Protein AF-A0A662URE2-F1 (afdb_monomer_lite)

Radius of gyration: 15.29 Å; chains: 1; bounding box: 41×24×46 Å

pLDDT: mean 94.48, std 5.92, range [55.28, 98.69]

Sequence (111 aa):
MGRIGINEIDVIDLQESYTSLILMALPGYLDKFRLIIHTPGPWGHPSYPGEYVQKEFGVPAGKHIVSTIYALEKLGKAIVVSMKHREIISKVFPEFSEVFRPITNGIYLRR

Foldseek 3Di:
DDDDDPVPQQADEQEFLVSLLVCLVCVVPLNRYAYEHEDLDPVRWDKDQQVVSCVPRVDRDDRIDTSVVVNCVSNVAHEYAAPVSLVSNCVVVVVSSVRYDYDHDDDDPPD

Secondary structure (DSSP, 8-state):
-PPPPGGG-S-EEEESGGGGGHHHH-GGGGGGEEEEE---SGGGS-EEEHHHHHHHH-----SEEEHHHHHHHHHS-EEESSHHHHHHHHHHSGGGGGGEEE------S--

Structure (mmCIF, N/CA/C/O b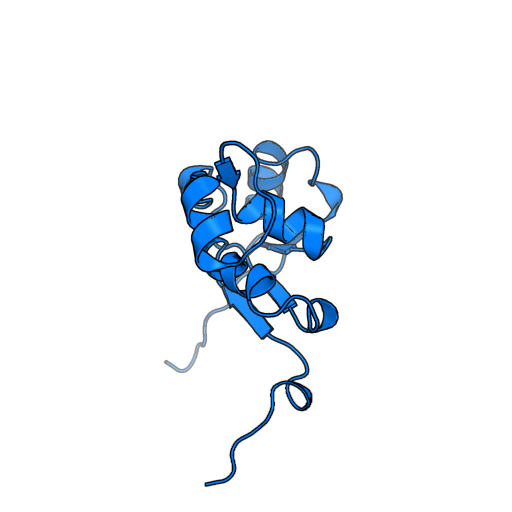ackbone):
data_AF-A0A662URE2-F1
#
_entry.id   AF-A0A662URE2-F1
#
loop_
_atom_site.group_PDB
_atom_site.id
_atom_site.type_symbol
_atom_site.label_atom_id
_atom_site.label_alt_id
_atom_site.label_comp_id
_atom_site.label_asym_id
_atom_site.label_entity_id
_atom_site.label_seq_id
_atom_site.pdbx_PDB_ins_code
_atom_site.Cartn_x
_atom_site.Cartn_y
_atom_site.Cartn_z
_atom_site.occupancy
_atom_site.B_iso_or_equiv
_atom_site.auth_seq_id
_atom_site.auth_comp_id
_atom_site.auth_asym_id
_atom_site.auth_atom_id
_atom_site.pdbx_PDB_model_num
ATOM 1 N N . MET A 1 1 ? -25.831 2.590 -21.783 1.00 55.28 1 MET A N 1
ATOM 2 C CA . MET A 1 1 ? -24.537 2.023 -21.343 1.00 55.28 1 MET A CA 1
ATOM 3 C C . MET A 1 1 ? -24.755 1.454 -19.947 1.00 55.28 1 MET A C 1
ATOM 5 O O . MET A 1 1 ? -25.237 2.192 -19.095 1.00 55.28 1 MET A O 1
ATOM 9 N N . GLY A 1 2 ? -24.569 0.145 -19.748 1.00 72.31 2 GLY A N 1
ATOM 10 C CA . GLY A 1 2 ? -24.830 -0.505 -18.456 1.00 72.31 2 GLY A CA 1
ATOM 11 C C . GLY A 1 2 ? -23.826 -0.058 -17.392 1.00 72.31 2 GLY A C 1
ATOM 12 O O . GLY A 1 2 ? -22.666 0.190 -17.712 1.00 72.31 2 GLY A O 1
ATOM 13 N N . ARG A 1 3 ? -24.269 0.079 -16.139 1.00 83.06 3 ARG A N 1
ATOM 14 C CA . ARG A 1 3 ? -23.368 0.309 -15.002 1.00 83.06 3 ARG A CA 1
ATOM 15 C C . ARG A 1 3 ? -22.778 -1.037 -14.584 1.00 83.06 3 ARG A C 1
ATOM 17 O O . ARG A 1 3 ? -23.539 -1.959 -14.311 1.00 83.06 3 ARG A O 1
ATOM 24 N N . ILE A 1 4 ? -21.454 -1.141 -14.544 1.00 85.12 4 ILE A N 1
ATOM 25 C CA . ILE A 1 4 ? -20.751 -2.307 -13.993 1.00 85.12 4 ILE A CA 1
ATOM 26 C C . ILE A 1 4 ? -20.661 -2.116 -12.475 1.00 85.12 4 ILE A C 1
ATOM 28 O O . ILE A 1 4 ? -20.237 -1.057 -12.011 1.00 85.12 4 ILE A O 1
ATOM 32 N N . GLY A 1 5 ? -21.111 -3.108 -11.706 1.00 90.94 5 GLY A N 1
ATOM 33 C CA . GLY A 1 5 ? -21.008 -3.100 -10.246 1.00 90.94 5 GLY A CA 1
ATOM 34 C C . GLY A 1 5 ? -19.622 -3.539 -9.768 1.00 90.94 5 GLY A C 1
ATOM 35 O O . GLY A 1 5 ? -18.934 -4.280 -10.459 1.00 90.94 5 GLY A O 1
ATOM 36 N N . ILE A 1 6 ? -19.227 -3.138 -8.556 1.00 90.81 6 ILE A N 1
ATOM 37 C CA . ILE A 1 6 ? -17.925 -3.506 -7.963 1.00 90.81 6 ILE A CA 1
ATOM 38 C C . ILE A 1 6 ? -17.731 -5.022 -7.791 1.00 90.81 6 ILE A C 1
ATOM 40 O O . ILE A 1 6 ? -16.606 -5.511 -7.782 1.00 90.81 6 ILE A O 1
ATOM 44 N N . ASN A 1 7 ? -18.826 -5.779 -7.694 1.00 91.06 7 ASN A N 1
ATOM 45 C CA . ASN A 1 7 ? -18.784 -7.238 -7.616 1.00 91.06 7 ASN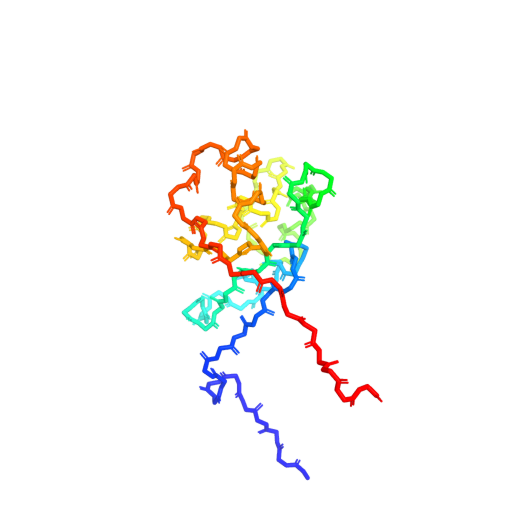 A CA 1
ATOM 46 C C . ASN A 1 7 ? -18.170 -7.872 -8.868 1.00 91.06 7 ASN A C 1
ATOM 48 O O . ASN A 1 7 ? -17.459 -8.863 -8.738 1.00 91.06 7 ASN A O 1
ATOM 52 N N . GLU A 1 8 ? -18.358 -7.237 -10.028 1.00 94.31 8 GLU A N 1
ATOM 53 C CA . GLU A 1 8 ? -17.834 -7.669 -11.329 1.00 94.31 8 GLU A CA 1
ATOM 54 C C . GLU A 1 8 ? -16.370 -7.251 -11.553 1.00 94.31 8 GLU A C 1
ATOM 56 O O . GLU A 1 8 ? -15.810 -7.485 -12.621 1.00 94.31 8 GLU A O 1
ATOM 61 N N . ILE A 1 9 ? -15.751 -6.573 -10.581 1.00 94.69 9 ILE A N 1
ATOM 62 C CA . ILE A 1 9 ? -14.347 -6.166 -10.649 1.00 94.69 9 ILE A CA 1
ATOM 63 C C . ILE A 1 9 ? -13.510 -7.200 -9.903 1.00 94.69 9 ILE A C 1
ATOM 65 O O . ILE A 1 9 ? -13.654 -7.345 -8.690 1.00 94.69 9 ILE A O 1
ATOM 69 N N . ASP A 1 10 ? -12.606 -7.887 -10.597 1.00 95.62 10 ASP A N 1
ATOM 70 C CA . ASP A 1 10 ? -11.719 -8.873 -9.964 1.00 95.62 10 ASP A CA 1
ATOM 71 C C . ASP A 1 10 ? -10.658 -8.210 -9.084 1.00 95.62 10 ASP A C 1
ATOM 73 O O . ASP A 1 10 ? -10.358 -8.678 -7.987 1.00 95.62 10 ASP A O 1
ATOM 77 N N . VAL A 1 11 ? -10.067 -7.121 -9.583 1.00 97.19 11 VAL A N 1
ATOM 78 C CA . VAL A 1 11 ? -8.912 -6.478 -8.961 1.00 97.19 11 VAL A CA 1
ATOM 79 C C . VAL A 1 11 ? -8.964 -4.962 -9.124 1.00 97.19 11 VAL A C 1
ATOM 81 O O . VAL A 1 11 ? -9.223 -4.450 -10.212 1.00 97.19 11 VAL A O 1
ATOM 84 N N . ILE A 1 12 ? -8.650 -4.249 -8.044 1.00 97.62 12 ILE A N 1
ATOM 85 C CA . ILE A 1 12 ? -8.484 -2.799 -7.993 1.00 97.62 12 ILE A CA 1
ATOM 86 C C . ILE A 1 12 ? -7.065 -2.484 -7.519 1.00 97.62 12 ILE A C 1
ATOM 88 O O . ILE A 1 12 ? -6.678 -2.789 -6.389 1.00 97.62 12 ILE A O 1
ATOM 92 N N . ASP A 1 13 ? -6.297 -1.834 -8.387 1.00 98.19 13 ASP A N 1
ATOM 93 C CA . ASP A 1 13 ? -4.931 -1.412 -8.099 1.00 98.19 13 ASP A CA 1
ATOM 94 C C . ASP A 1 13 ? -4.906 -0.007 -7.498 1.00 98.19 13 ASP A C 1
ATOM 96 O O . ASP A 1 13 ? -5.251 0.983 -8.145 1.00 98.19 13 ASP A O 1
ATOM 100 N N . LEU A 1 14 ? -4.455 0.070 -6.250 1.00 98.12 14 LEU A N 1
ATOM 101 C CA . LEU A 1 14 ? -4.211 1.301 -5.514 1.00 98.12 14 LEU A CA 1
ATOM 102 C C . LEU A 1 14 ? -2.827 1.829 -5.886 1.00 98.12 14 LEU A C 1
ATOM 104 O O . LEU A 1 14 ? -1.810 1.360 -5.372 1.00 98.12 14 LEU A O 1
ATOM 108 N N . GLN A 1 15 ? -2.799 2.760 -6.838 1.00 97.50 15 GLN A N 1
ATOM 109 C CA . GLN A 1 15 ? -1.575 3.370 -7.348 1.00 97.50 15 GLN A CA 1
ATOM 110 C C . GLN A 1 15 ? -1.120 4.483 -6.399 1.00 97.50 15 GLN A C 1
ATOM 112 O O . GLN A 1 15 ? -1.650 5.589 -6.433 1.00 97.50 15 GLN A O 1
ATOM 117 N N . GLU A 1 16 ? -0.115 4.175 -5.584 1.00 96.56 16 GLU A N 1
ATOM 118 C CA . GLU A 1 16 ? 0.411 4.974 -4.476 1.00 96.56 16 GLU A CA 1
ATOM 119 C C . GLU A 1 16 ? -0.505 5.041 -3.243 1.00 96.56 16 GLU A C 1
ATOM 121 O O . GLU A 1 16 ? -1.729 4.905 -3.295 1.00 96.56 16 GLU A O 1
ATOM 126 N N . SER A 1 17 ? 0.121 5.227 -2.087 1.00 94.38 17 SER A N 1
ATOM 127 C CA . SER A 1 17 ? -0.492 5.053 -0.778 1.00 94.38 17 SER A CA 1
ATOM 128 C C . SER A 1 17 ? -1.635 6.011 -0.458 1.00 94.38 17 SER A C 1
ATOM 130 O O . SER A 1 17 ? -2.548 5.609 0.253 1.00 94.38 17 SER A O 1
ATOM 132 N N . TYR A 1 18 ? -1.677 7.222 -1.021 1.00 93.44 18 TYR A N 1
ATOM 133 C CA . TYR A 1 18 ? -2.803 8.143 -0.802 1.00 93.44 18 TYR A CA 1
ATOM 134 C C . TYR A 1 18 ? -4.149 7.556 -1.262 1.00 93.44 18 TYR A C 1
ATOM 136 O O . TYR A 1 18 ? -5.199 7.917 -0.730 1.00 93.44 18 TYR A O 1
ATOM 144 N N . THR A 1 19 ? -4.135 6.623 -2.222 1.00 96.38 19 THR A N 1
ATOM 145 C CA . THR A 1 19 ? -5.353 5.954 -2.700 1.00 96.38 19 THR A CA 1
ATOM 146 C C . THR A 1 19 ? -5.930 4.971 -1.678 1.00 96.38 19 THR A C 1
ATOM 148 O O . THR A 1 19 ? -7.085 4.572 -1.810 1.00 96.38 19 THR A O 1
ATOM 151 N N . SER A 1 20 ? -5.193 4.624 -0.614 1.00 95.44 20 SER A N 1
ATOM 152 C CA . SER A 1 20 ? -5.640 3.661 0.400 1.00 95.44 20 SER A CA 1
ATOM 153 C C . SER A 1 20 ? -6.799 4.130 1.272 1.00 95.44 20 SER A C 1
ATOM 155 O O . SER A 1 20 ? -7.439 3.297 1.912 1.00 95.44 20 SER A O 1
ATOM 157 N N . LEU A 1 21 ? -7.142 5.420 1.249 1.00 94.44 21 LEU A N 1
ATOM 158 C CA . LEU A 1 21 ? -8.354 5.923 1.901 1.00 94.44 21 LEU A CA 1
ATOM 159 C C . LEU A 1 21 ? -9.619 5.213 1.392 1.00 94.44 21 LEU A C 1
ATOM 161 O O . LEU A 1 21 ? -10.569 5.031 2.150 1.00 94.44 21 LEU A O 1
ATOM 165 N N . ILE A 1 22 ? -9.622 4.722 0.146 1.00 96.19 22 ILE A N 1
ATOM 166 C CA . ILE A 1 22 ? -10.761 3.971 -0.398 1.00 96.19 22 ILE A CA 1
ATOM 167 C C . ILE A 1 22 ? -11.045 2.671 0.369 1.00 96.19 22 ILE A C 1
ATOM 169 O O . ILE A 1 22 ? -12.187 2.220 0.399 1.00 96.19 22 ILE A O 1
ATOM 173 N N . LEU A 1 23 ? -10.044 2.097 1.044 1.00 96.81 23 LEU A N 1
ATOM 174 C CA . LEU A 1 23 ? -10.224 0.908 1.880 1.00 96.81 23 LEU A CA 1
ATOM 175 C C . LEU A 1 23 ? -11.141 1.192 3.080 1.00 96.81 23 LEU A C 1
ATOM 177 O O . LEU A 1 23 ? -11.820 0.286 3.557 1.00 96.81 23 LEU A O 1
ATOM 181 N N . MET A 1 24 ? -11.192 2.447 3.544 1.00 94.94 24 MET A N 1
ATOM 182 C CA . MET A 1 24 ? -12.124 2.889 4.587 1.00 94.94 24 MET A CA 1
ATOM 183 C C . MET A 1 24 ? -13.540 3.074 4.037 1.00 94.94 24 MET A C 1
ATOM 185 O O . MET A 1 24 ? -14.507 2.783 4.732 1.00 94.94 24 MET A O 1
ATOM 189 N N . ALA A 1 25 ? -13.665 3.529 2.787 1.00 94.75 25 ALA A N 1
ATOM 190 C CA . ALA A 1 25 ? -14.955 3.715 2.123 1.00 94.75 25 ALA A CA 1
ATOM 191 C C . ALA A 1 25 ? -15.593 2.389 1.672 1.00 94.75 25 ALA A C 1
ATOM 193 O O . ALA A 1 25 ? -16.816 2.279 1.606 1.00 94.75 25 ALA A O 1
ATOM 194 N N . LEU A 1 26 ? -14.774 1.380 1.355 1.00 94.69 26 LEU A N 1
ATOM 195 C CA . LEU A 1 26 ? -15.202 0.090 0.808 1.00 94.69 26 LEU A CA 1
ATOM 196 C C . LEU A 1 26 ? -14.668 -1.104 1.628 1.00 94.69 26 LEU A C 1
ATOM 198 O O . LEU A 1 26 ? -14.048 -2.011 1.066 1.00 94.69 26 LEU A O 1
ATOM 202 N N . PRO A 1 27 ? -14.936 -1.166 2.947 1.00 93.50 27 PRO A N 1
ATOM 203 C CA . PRO A 1 27 ? -14.347 -2.175 3.831 1.00 93.50 27 PRO A CA 1
ATOM 204 C C . PRO A 1 27 ? -14.839 -3.604 3.548 1.00 93.50 27 PRO A C 1
ATOM 206 O O . PRO A 1 27 ? -14.197 -4.564 3.959 1.00 93.50 27 PRO A O 1
ATOM 209 N N . GLY A 1 28 ? -15.961 -3.764 2.838 1.00 94.81 28 GLY A N 1
ATOM 210 C CA . GLY A 1 28 ? -16.505 -5.070 2.444 1.00 94.81 28 GLY A CA 1
ATOM 211 C C . GLY A 1 28 ? -15.829 -5.717 1.230 1.00 94.81 28 GLY A C 1
ATOM 212 O O . GLY A 1 28 ? -16.231 -6.809 0.851 1.00 94.81 28 GLY A O 1
ATOM 213 N N . TYR A 1 29 ? -14.840 -5.054 0.617 1.00 96.44 29 TYR A N 1
ATOM 214 C CA . TYR A 1 29 ? -14.237 -5.467 -0.660 1.00 96.44 29 TYR A CA 1
ATOM 215 C C . TYR A 1 29 ? -12.703 -5.559 -0.605 1.00 96.44 29 TYR A C 1
ATOM 217 O O . TYR A 1 29 ? -12.038 -5.434 -1.632 1.00 96.44 29 TYR A O 1
ATOM 225 N N . LEU A 1 30 ? -12.117 -5.721 0.590 1.00 96.75 30 LEU A N 1
ATOM 226 C CA . LEU A 1 30 ? -10.657 -5.716 0.793 1.00 96.75 30 LEU A CA 1
ATOM 227 C C . LEU A 1 30 ? -9.918 -6.764 -0.056 1.00 96.75 30 LEU A C 1
ATOM 229 O O . LEU A 1 30 ? -8.779 -6.536 -0.460 1.00 96.75 30 LEU A O 1
ATOM 233 N N . ASP A 1 31 ? -10.570 -7.883 -0.362 1.00 96.31 31 ASP A N 1
ATOM 234 C CA . ASP A 1 31 ? -10.054 -8.973 -1.192 1.00 96.31 31 ASP A CA 1
ATOM 235 C C . ASP A 1 31 ? -9.773 -8.556 -2.645 1.00 96.31 31 ASP A C 1
ATOM 237 O O . ASP A 1 31 ? -8.884 -9.127 -3.284 1.00 96.31 31 ASP A O 1
ATOM 241 N N . LYS A 1 32 ? -10.464 -7.521 -3.139 1.00 97.38 32 LYS A N 1
ATOM 242 C CA . LYS A 1 32 ? -10.297 -6.989 -4.498 1.00 97.38 32 LYS A CA 1
ATOM 243 C C . LYS A 1 32 ? -9.114 -6.027 -4.620 1.00 97.38 32 LYS A C 1
ATOM 245 O O . LYS A 1 32 ? -8.663 -5.765 -5.731 1.00 97.38 32 LYS A O 1
ATOM 250 N N . PHE A 1 33 ? -8.587 -5.482 -3.524 1.00 98.31 33 PHE A N 1
ATOM 251 C CA . PHE A 1 33 ? -7.570 -4.431 -3.591 1.00 98.31 33 PHE A CA 1
ATOM 252 C C . PHE A 1 33 ? -6.132 -4.965 -3.581 1.00 98.31 33 PHE A C 1
ATOM 254 O O . PHE A 1 33 ? -5.773 -5.906 -2.865 1.00 98.31 33 PHE A O 1
ATOM 261 N N . ARG A 1 34 ? -5.262 -4.297 -4.342 1.00 98.31 34 ARG A N 1
ATOM 262 C CA . ARG A 1 34 ? -3.802 -4.443 -4.258 1.00 98.31 34 ARG A CA 1
ATOM 263 C C . ARG A 1 34 ? -3.176 -3.071 -4.084 1.00 98.31 34 ARG A C 1
ATOM 265 O O . ARG A 1 34 ? -3.534 -2.144 -4.799 1.00 98.31 34 ARG A O 1
ATOM 272 N N . LEU A 1 35 ? -2.217 -2.948 -3.172 1.00 98.50 35 LEU A N 1
ATOM 273 C CA . LEU A 1 35 ? -1.416 -1.735 -3.033 1.00 98.50 35 LEU A CA 1
ATOM 274 C C . LEU A 1 35 ? -0.197 -1.790 -3.952 1.00 98.50 35 LEU A C 1
ATOM 276 O O . LEU A 1 35 ? 0.554 -2.761 -3.892 1.00 98.50 35 LEU A O 1
ATOM 280 N N . ILE A 1 36 ? 0.013 -0.753 -4.765 1.00 98.56 36 ILE A N 1
ATOM 281 C CA . ILE A 1 36 ? 1.209 -0.559 -5.589 1.00 98.56 36 ILE A CA 1
ATOM 282 C C . ILE A 1 36 ? 1.870 0.737 -5.132 1.00 98.56 36 ILE A C 1
ATOM 284 O O . ILE A 1 36 ? 1.288 1.810 -5.247 1.00 98.56 36 ILE A O 1
ATOM 288 N N . ILE A 1 37 ? 3.092 0.652 -4.622 1.00 98.06 37 ILE A N 1
ATOM 289 C CA . ILE A 1 37 ? 3.832 1.806 -4.112 1.00 98.06 37 ILE A CA 1
ATOM 290 C C . ILE A 1 37 ? 4.883 2.209 -5.143 1.00 98.06 37 ILE A C 1
ATOM 292 O O . ILE A 1 37 ? 5.703 1.383 -5.551 1.00 98.06 37 ILE A O 1
ATOM 296 N N . HIS A 1 38 ? 4.892 3.488 -5.524 1.00 97.12 38 HIS A N 1
ATOM 297 C CA . HIS A 1 38 ? 5.842 4.048 -6.497 1.00 97.12 38 HIS A CA 1
ATOM 298 C C . HIS A 1 38 ? 6.948 4.861 -5.829 1.00 97.12 38 HIS A C 1
ATOM 300 O O . HIS A 1 38 ? 8.035 5.007 -6.386 1.00 97.12 38 HIS A O 1
ATOM 306 N N . THR A 1 39 ? 6.707 5.323 -4.604 1.00 95.69 39 THR A N 1
ATOM 307 C CA . THR A 1 39 ? 7.670 6.100 -3.829 1.00 95.69 39 THR A CA 1
ATOM 308 C C . THR A 1 39 ? 8.341 5.237 -2.752 1.00 95.69 39 THR A C 1
ATOM 310 O O . THR A 1 39 ? 7.657 4.679 -1.899 1.00 95.69 39 THR A O 1
ATOM 313 N N . PRO A 1 40 ? 9.679 5.089 -2.753 1.00 91.50 40 PRO A N 1
ATOM 314 C CA . PRO A 1 40 ? 10.384 4.296 -1.740 1.00 91.50 40 PRO A CA 1
ATOM 315 C C . PRO A 1 40 ? 10.641 5.044 -0.429 1.00 91.50 40 PRO A C 1
ATOM 317 O O . PRO A 1 40 ? 10.972 4.414 0.570 1.00 91.50 40 PRO A O 1
ATOM 320 N N . GLY A 1 41 ? 10.580 6.377 -0.451 1.00 88.88 41 GLY A N 1
ATOM 321 C CA . GLY A 1 41 ? 10.945 7.226 0.677 1.00 88.88 41 GLY A CA 1
ATOM 322 C C . GLY A 1 41 ? 9.750 7.724 1.494 1.00 88.88 41 GLY A C 1
ATOM 323 O O . GLY A 1 41 ? 8.629 7.761 0.988 1.00 88.88 41 GLY A O 1
ATOM 324 N N . PRO A 1 42 ? 9.994 8.203 2.729 1.00 82.44 42 PRO A N 1
ATOM 325 C CA . PRO A 1 42 ? 8.958 8.614 3.684 1.00 82.44 42 PRO A CA 1
ATOM 326 C C . PRO A 1 42 ? 7.970 9.665 3.148 1.00 82.44 42 PRO A C 1
ATOM 328 O O . PRO A 1 42 ? 6.817 9.694 3.566 1.00 82.44 42 PRO A O 1
ATOM 331 N N . TRP A 1 43 ? 8.387 10.507 2.198 1.00 88.19 43 TRP A N 1
ATOM 332 C CA . TRP A 1 43 ? 7.553 11.557 1.595 1.00 88.19 43 TRP A CA 1
ATOM 333 C C . TRP A 1 43 ? 6.399 11.027 0.732 1.00 88.19 43 TRP A C 1
ATOM 335 O O . TRP A 1 43 ? 5.469 11.775 0.444 1.00 88.19 43 TRP A O 1
ATOM 345 N N . GLY A 1 44 ? 6.443 9.757 0.323 1.00 89.31 44 GLY A N 1
ATOM 346 C CA . GLY A 1 44 ? 5.381 9.118 -0.454 1.00 89.31 44 GLY A CA 1
ATOM 347 C C . GLY A 1 44 ? 4.195 8.624 0.365 1.00 89.31 44 GLY A C 1
ATOM 348 O O . GLY A 1 44 ? 3.263 8.085 -0.218 1.00 89.31 44 GLY A O 1
ATOM 349 N N . HIS A 1 45 ? 4.233 8.769 1.693 1.00 94.38 45 HIS A N 1
ATOM 350 C CA . HIS A 1 45 ? 3.336 8.074 2.615 1.00 94.38 45 HIS A CA 1
ATOM 351 C C . HIS A 1 45 ? 2.558 9.079 3.478 1.00 94.38 45 HIS A C 1
ATOM 353 O O . HIS A 1 45 ? 2.939 9.333 4.624 1.00 94.38 45 HIS A O 1
ATOM 359 N N . PRO A 1 46 ? 1.481 9.692 2.948 1.00 94.44 46 PRO A N 1
ATOM 360 C CA . PRO A 1 46 ? 0.767 10.748 3.645 1.00 94.44 46 PRO A CA 1
ATOM 361 C C . PRO A 1 46 ? 0.173 10.256 4.962 1.00 94.44 46 PRO A C 1
ATOM 363 O O . PRO A 1 46 ? -0.307 9.120 5.078 1.00 94.44 46 PRO A O 1
ATOM 366 N N . SER A 1 47 ? 0.202 11.167 5.931 1.00 94.81 47 SER A N 1
ATOM 367 C CA . SER A 1 47 ? -0.400 11.031 7.247 1.00 94.81 47 SER A CA 1
ATOM 368 C C . SER A 1 47 ? -1.574 11.993 7.367 1.00 94.81 47 SER A C 1
ATOM 370 O O . SER A 1 47 ? -1.452 13.171 7.031 1.00 94.81 47 SER A O 1
ATOM 372 N N . TYR A 1 48 ? -2.699 11.497 7.867 1.00 94.69 48 TYR A N 1
ATOM 373 C CA . TYR A 1 48 ? -3.923 12.270 8.047 1.00 94.69 48 TYR A CA 1
ATOM 374 C C . TYR A 1 48 ? -4.247 12.390 9.537 1.00 94.69 48 TYR A C 1
ATOM 376 O O . TYR A 1 48 ? -4.127 11.390 10.250 1.00 94.69 48 TYR A O 1
ATOM 384 N N . PRO A 1 49 ? -4.661 13.571 10.033 1.00 96.12 49 PRO A N 1
ATOM 385 C CA . PRO A 1 49 ? -5.210 13.702 11.379 1.00 96.12 49 PRO A CA 1
ATOM 386 C C . PRO A 1 49 ? -6.413 12.774 11.561 1.00 96.12 49 PRO A C 1
ATOM 388 O O . PRO A 1 49 ? -7.329 12.761 10.733 1.00 96.12 49 PRO A O 1
ATOM 391 N N . GLY A 1 50 ? -6.417 11.993 12.640 1.00 95.19 50 GLY A N 1
ATOM 392 C CA . GLY A 1 50 ? -7.451 10.982 12.859 1.00 95.19 50 GLY A CA 1
ATOM 393 C C . GLY A 1 50 ? -8.852 11.563 13.025 1.00 95.19 50 GLY A C 1
ATOM 394 O O . GLY A 1 50 ? -9.819 10.930 12.619 1.00 95.19 50 GLY A O 1
ATOM 395 N N . GLU A 1 51 ? -8.971 12.795 13.525 1.00 96.44 51 GLU A N 1
ATOM 396 C CA . GLU A 1 51 ? -10.254 13.502 13.625 1.00 96.44 51 GLU A CA 1
ATOM 397 C C . GLU A 1 51 ? -10.940 13.676 12.260 1.00 96.44 51 GLU A C 1
ATOM 399 O O . GLU A 1 51 ? -12.154 13.503 12.151 1.00 96.44 51 GLU A O 1
ATOM 404 N N . TYR A 1 52 ? -10.170 13.946 11.199 1.00 95.69 52 TYR A N 1
ATOM 405 C CA . TYR A 1 52 ? -10.710 14.093 9.848 1.00 95.69 52 TYR A CA 1
ATOM 406 C C . TYR A 1 52 ? -11.078 12.744 9.247 1.00 95.69 52 TYR A C 1
ATOM 408 O O . TYR A 1 52 ? -12.115 12.631 8.599 1.00 95.69 52 TYR A O 1
ATOM 416 N N . VAL A 1 53 ? -10.287 11.705 9.520 1.00 94.94 53 VAL A N 1
ATOM 417 C CA . VAL A 1 53 ? -10.606 10.339 9.085 1.00 94.94 53 VAL A CA 1
ATOM 418 C C . VAL A 1 53 ? -11.882 9.830 9.756 1.00 94.94 53 VAL A C 1
ATOM 420 O O . VAL A 1 53 ? -12.767 9.313 9.078 1.00 94.94 53 VAL A O 1
ATOM 423 N N . GLN A 1 54 ? -12.014 10.016 11.070 1.00 94.75 54 GLN A N 1
ATOM 424 C CA . GLN A 1 54 ? -13.207 9.629 11.821 1.00 94.75 54 GLN A CA 1
ATOM 425 C C . GLN A 1 54 ? -14.448 10.381 11.330 1.00 94.75 54 GLN A C 1
ATOM 427 O O . GLN A 1 54 ? -15.521 9.784 11.228 1.00 94.75 54 GLN A O 1
ATOM 432 N N . LYS A 1 55 ? -14.308 11.678 11.030 1.00 96.00 55 LYS A N 1
ATOM 433 C CA . LYS A 1 55 ? -15.396 12.507 10.504 1.00 96.00 55 LYS A CA 1
ATOM 434 C C . LYS A 1 55 ? -15.842 12.065 9.108 1.00 96.00 55 LYS A C 1
ATOM 436 O O . LYS A 1 55 ? -17.041 12.031 8.860 1.00 96.00 55 LYS A O 1
ATOM 441 N N . GLU A 1 56 ? -14.901 11.749 8.222 1.00 95.31 56 GLU A N 1
ATOM 442 C CA . GLU A 1 56 ? -15.189 11.412 6.822 1.00 95.31 56 GLU A CA 1
ATOM 443 C C . GLU A 1 56 ? -15.668 9.964 6.652 1.00 95.31 56 GLU A C 1
ATOM 445 O O . GLU A 1 56 ? -16.640 9.703 5.950 1.00 95.31 56 GLU A O 1
ATOM 450 N N . PHE A 1 57 ? -15.006 9.012 7.313 1.00 94.44 57 PHE A N 1
ATOM 451 C CA . PHE A 1 57 ? -15.210 7.580 7.0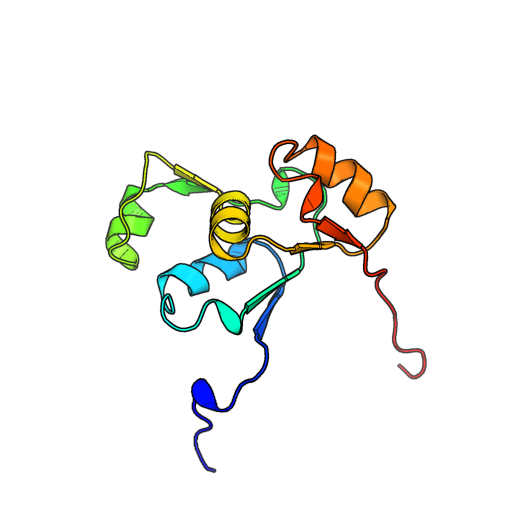67 1.00 94.44 57 PHE A CA 1
ATOM 452 C C . PHE A 1 57 ? -15.883 6.837 8.224 1.00 94.44 57 PHE A C 1
ATOM 454 O O . PHE A 1 57 ? -16.174 5.649 8.102 1.00 94.44 57 PHE A O 1
ATOM 461 N N . GLY A 1 58 ? -16.097 7.483 9.372 1.00 92.19 58 GLY A N 1
ATOM 462 C CA . GLY A 1 58 ? -16.664 6.822 10.550 1.00 92.19 58 GLY A CA 1
ATOM 463 C C . GLY A 1 58 ? -15.732 5.793 11.207 1.00 92.19 58 GLY A C 1
ATOM 464 O O . GLY A 1 58 ? -16.154 5.098 12.129 1.00 92.19 58 GLY A O 1
ATOM 465 N N . VAL A 1 59 ? -14.475 5.688 10.763 1.00 87.25 59 VAL A N 1
ATOM 466 C CA . VAL A 1 59 ? -13.507 4.697 11.251 1.00 87.25 59 VAL A CA 1
ATOM 467 C C . VAL A 1 59 ? -12.775 5.229 12.489 1.00 87.25 59 VAL A C 1
ATOM 469 O O . VAL A 1 59 ? -12.176 6.305 12.394 1.00 87.25 59 VAL A O 1
ATOM 472 N N . PRO A 1 60 ? -12.742 4.469 13.607 1.00 84.81 60 PRO A N 1
ATOM 473 C CA . PRO A 1 60 ? -11.920 4.795 14.767 1.00 84.81 60 PRO A CA 1
ATOM 474 C C . PRO A 1 60 ? -10.463 5.010 14.372 1.00 84.81 60 PRO A C 1
ATOM 476 O O . PRO A 1 60 ? -9.811 4.116 13.829 1.00 84.81 60 PRO A O 1
ATOM 479 N N . ALA A 1 61 ? -9.957 6.204 14.657 1.00 85.75 61 ALA A N 1
ATOM 480 C CA . ALA A 1 61 ? -8.607 6.620 14.321 1.00 85.75 61 ALA A CA 1
ATOM 481 C C . ALA A 1 61 ? -7.852 7.065 15.578 1.00 85.75 61 ALA A C 1
ATOM 483 O O . ALA A 1 61 ? -8.421 7.693 16.471 1.00 85.75 61 ALA A O 1
ATOM 484 N N . GLY A 1 62 ? -6.551 6.763 15.637 1.00 89.31 62 GLY A N 1
ATOM 485 C CA . GLY A 1 62 ? -5.641 7.376 16.608 1.00 89.31 62 GLY A CA 1
ATOM 486 C C . GLY A 1 62 ? -5.402 8.861 16.300 1.00 89.31 62 GLY A C 1
ATOM 487 O O . GLY A 1 62 ? -6.133 9.476 15.534 1.00 89.31 62 GLY A O 1
ATOM 488 N N . LYS A 1 63 ? -4.335 9.462 16.845 1.00 91.56 63 LYS A N 1
ATOM 489 C CA . LYS A 1 63 ? -4.004 10.874 16.545 1.00 91.56 63 LYS A CA 1
ATOM 490 C C . LYS A 1 63 ? -3.766 11.117 15.051 1.00 91.56 63 LYS A C 1
ATOM 492 O O . LYS A 1 63 ? -4.193 12.132 14.514 1.00 91.56 63 LYS A O 1
ATOM 497 N N . HIS A 1 64 ? -3.095 10.176 14.397 1.00 94.12 64 HIS A N 1
ATOM 498 C CA . HIS A 1 64 ? -2.797 10.213 12.974 1.00 94.12 64 HIS A CA 1
ATOM 499 C C . HIS A 1 64 ? -2.922 8.821 12.366 1.00 94.12 64 HIS A C 1
ATOM 501 O O . HIS A 1 64 ? -2.660 7.824 13.039 1.00 94.12 64 HIS A O 1
ATOM 507 N N . ILE A 1 65 ? -3.269 8.772 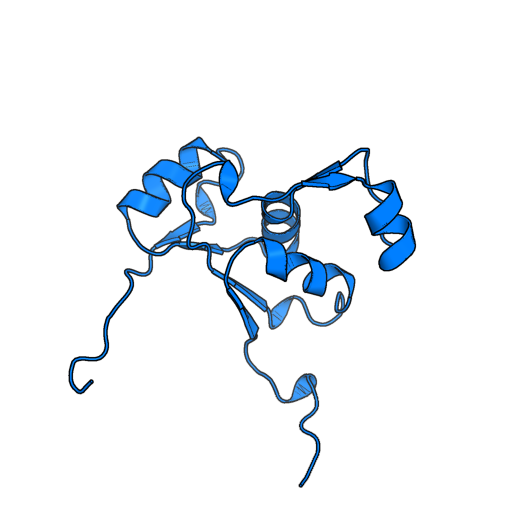11.082 1.00 94.00 65 ILE A N 1
ATOM 508 C CA . ILE A 1 65 ? -3.233 7.561 10.265 1.00 94.00 65 ILE A CA 1
ATOM 509 C C . ILE A 1 65 ? -2.250 7.773 9.122 1.00 94.00 65 ILE A C 1
ATOM 511 O O . ILE A 1 65 ? -2.445 8.654 8.286 1.00 94.00 65 ILE A O 1
ATOM 515 N N . VAL A 1 66 ? -1.220 6.929 9.062 1.00 95.12 66 VAL A N 1
ATOM 516 C CA . VAL A 1 66 ? -0.331 6.833 7.902 1.00 95.12 66 VAL A CA 1
ATOM 517 C C . VAL A 1 66 ? -0.970 5.884 6.896 1.00 95.12 66 VAL A C 1
ATOM 519 O O . VAL A 1 66 ? -1.130 4.695 7.166 1.00 95.12 66 VAL A O 1
ATOM 522 N N . SER A 1 67 ? -1.318 6.410 5.725 1.00 94.44 67 SER A N 1
ATOM 523 C CA . SER A 1 67 ? -2.026 5.689 4.654 1.00 94.44 67 SER A CA 1
ATOM 524 C C . SER A 1 67 ? -1.389 4.354 4.262 1.00 94.44 67 SER A C 1
ATOM 526 O O . SER A 1 67 ? -2.094 3.383 3.990 1.00 94.44 67 SER A O 1
ATOM 528 N N . THR A 1 68 ? -0.056 4.296 4.258 1.00 96.44 68 THR A N 1
ATOM 529 C CA . THR A 1 68 ? 0.703 3.086 3.922 1.00 96.44 68 THR A CA 1
ATOM 530 C C . THR A 1 68 ? 0.594 2.033 5.012 1.00 96.44 68 THR A C 1
ATOM 532 O O . THR A 1 68 ? 0.284 0.892 4.698 1.00 96.44 68 THR A O 1
ATOM 535 N N . ILE A 1 69 ? 0.765 2.414 6.282 1.00 96.19 69 ILE A N 1
ATOM 536 C CA . ILE A 1 69 ? 0.615 1.492 7.418 1.00 96.19 69 ILE A CA 1
ATOM 537 C C . ILE A 1 69 ? -0.807 0.933 7.433 1.00 96.19 69 ILE A C 1
ATOM 539 O O . ILE A 1 69 ? -0.980 -0.280 7.424 1.00 96.19 69 ILE A O 1
ATOM 543 N N . TYR A 1 70 ? -1.815 1.803 7.318 1.00 95.88 70 TYR A N 1
ATOM 544 C CA . TYR A 1 70 ? -3.215 1.381 7.265 1.00 95.88 70 TYR A CA 1
ATOM 545 C C . TYR A 1 70 ? -3.475 0.375 6.135 1.00 95.88 70 TYR A C 1
ATOM 547 O O . TYR A 1 70 ? -4.097 -0.664 6.342 1.00 95.88 70 TYR A O 1
ATOM 555 N N . ALA A 1 71 ? -2.971 0.650 4.929 1.00 97.25 71 ALA A N 1
ATOM 556 C CA . ALA A 1 71 ? -3.132 -0.256 3.798 1.00 97.25 71 ALA A CA 1
ATOM 557 C C . ALA A 1 71 ? -2.435 -1.604 4.021 1.00 97.25 71 ALA A C 1
ATOM 559 O O . ALA A 1 71 ? -3.000 -2.645 3.690 1.00 97.25 71 ALA A O 1
ATOM 560 N N . LEU A 1 72 ? -1.226 -1.599 4.586 1.00 97.50 72 LEU A N 1
ATOM 561 C CA . LEU A 1 72 ? -0.463 -2.814 4.865 1.00 97.50 72 LEU A CA 1
ATOM 562 C C . LEU A 1 72 ? -1.133 -3.662 5.953 1.00 97.50 72 LEU A C 1
ATOM 564 O O . LEU A 1 72 ? -1.226 -4.876 5.785 1.00 97.50 72 LEU A O 1
ATOM 568 N N . GLU A 1 73 ? -1.680 -3.040 6.999 1.00 96.62 73 GLU A N 1
ATOM 569 C CA . GLU A 1 73 ? -2.472 -3.720 8.034 1.00 96.62 73 GLU A CA 1
ATOM 570 C C . GLU A 1 73 ? -3.745 -4.364 7.467 1.00 96.62 73 GLU A C 1
ATOM 572 O O . GLU A 1 73 ? -4.131 -5.452 7.893 1.00 96.62 73 GLU A O 1
ATOM 577 N N . LYS A 1 74 ? -4.411 -3.711 6.505 1.00 97.06 74 LYS A N 1
ATOM 578 C CA . LYS A 1 74 ? -5.655 -4.224 5.906 1.00 97.06 74 LYS A CA 1
ATOM 579 C C . LYS A 1 74 ? -5.433 -5.271 4.824 1.00 97.06 74 LYS A C 1
ATOM 581 O O . LYS A 1 74 ? -6.220 -6.209 4.731 1.00 97.06 74 LYS A O 1
ATOM 586 N N . LEU A 1 75 ? -4.411 -5.100 3.989 1.00 97.69 75 LEU A N 1
ATOM 587 C CA . LEU A 1 75 ? -4.204 -5.933 2.801 1.00 97.69 75 LEU A CA 1
ATOM 588 C C . LEU A 1 75 ? -3.145 -7.022 3.001 1.00 97.69 75 LEU A C 1
ATOM 590 O O . LEU A 1 75 ? -3.146 -8.006 2.260 1.00 97.69 75 LEU A O 1
ATOM 594 N N . GLY A 1 76 ? -2.213 -6.847 3.944 1.00 97.31 76 GLY A N 1
ATOM 595 C CA . GLY A 1 76 ? -1.140 -7.806 4.230 1.00 97.31 76 GLY A CA 1
ATOM 596 C C . GLY A 1 76 ? -0.158 -8.041 3.075 1.00 97.31 76 GLY A C 1
ATOM 597 O O . GLY A 1 76 ? 0.598 -9.010 3.101 1.00 97.31 76 GLY A O 1
ATOM 598 N N . LYS A 1 77 ? -0.192 -7.207 2.026 1.00 97.00 77 LYS A N 1
ATOM 599 C CA . LYS A 1 77 ? 0.666 -7.300 0.835 1.00 97.00 77 LYS A CA 1
ATOM 600 C C . LYS A 1 77 ? 0.745 -5.963 0.106 1.00 97.00 77 LYS A C 1
ATOM 602 O O . LYS A 1 77 ? -0.246 -5.239 0.020 1.00 97.00 77 LYS A O 1
ATOM 607 N N . ALA A 1 78 ? 1.899 -5.685 -0.490 1.00 98.31 78 ALA A N 1
ATOM 608 C CA . ALA A 1 78 ? 2.082 -4.549 -1.386 1.00 98.31 78 ALA A CA 1
ATOM 609 C C . ALA A 1 78 ? 3.063 -4.885 -2.511 1.00 98.31 78 ALA A C 1
ATOM 611 O O . ALA A 1 78 ? 4.003 -5.658 -2.329 1.00 98.31 78 ALA A O 1
ATOM 612 N N . ILE A 1 79 ? 2.842 -4.299 -3.680 1.00 98.69 79 ILE A N 1
ATOM 613 C CA . ILE A 1 79 ? 3.742 -4.353 -4.827 1.00 98.69 79 ILE A CA 1
ATOM 614 C C . ILE A 1 79 ? 4.620 -3.103 -4.805 1.00 98.69 79 ILE A C 1
ATOM 616 O O . ILE A 1 79 ? 4.137 -2.001 -4.551 1.00 98.69 79 ILE A O 1
ATOM 620 N N . VAL A 1 80 ? 5.907 -3.272 -5.088 1.00 98.44 80 VAL A N 1
ATOM 621 C CA . VAL A 1 80 ? 6.875 -2.175 -5.224 1.00 98.44 80 VAL A CA 1
ATOM 622 C C . VAL A 1 80 ? 7.582 -2.271 -6.565 1.00 98.44 80 VAL A C 1
ATOM 624 O O . VAL A 1 80 ? 7.762 -3.366 -7.096 1.00 98.44 80 VAL A O 1
ATOM 627 N N . VAL A 1 81 ? 8.001 -1.141 -7.126 1.00 98.06 81 VAL A N 1
ATOM 628 C CA . VAL A 1 81 ? 8.297 -1.060 -8.568 1.00 98.06 81 VAL A CA 1
ATOM 629 C C . VAL A 1 81 ? 9.726 -1.428 -8.982 1.00 98.06 81 VAL A C 1
ATOM 631 O O . VAL A 1 81 ? 10.125 -1.226 -10.129 1.00 98.06 81 VAL A O 1
ATOM 634 N N . SER A 1 82 ? 10.533 -1.949 -8.055 1.00 98.25 82 SER A N 1
ATOM 635 C CA . SER A 1 82 ? 11.843 -2.553 -8.337 1.00 98.25 82 SER A CA 1
ATOM 636 C C . SER A 1 82 ? 12.383 -3.306 -7.119 1.00 98.25 82 SER A C 1
ATOM 638 O O . SER A 1 82 ? 11.912 -3.127 -5.994 1.00 98.25 82 SER A O 1
ATOM 640 N N . MET A 1 83 ? 13.435 -4.103 -7.320 1.00 98.06 83 MET A N 1
ATOM 641 C CA . MET A 1 83 ? 14.132 -4.750 -6.205 1.00 98.06 83 MET A CA 1
ATOM 642 C C . MET A 1 83 ? 14.830 -3.727 -5.292 1.00 98.06 83 MET A C 1
ATOM 644 O O . MET A 1 83 ? 14.686 -3.782 -4.076 1.00 98.06 83 MET A O 1
ATOM 648 N N . LYS A 1 84 ? 15.463 -2.698 -5.870 1.00 98.00 84 LYS A N 1
ATOM 649 C CA . LYS A 1 84 ? 16.033 -1.582 -5.097 1.00 98.00 84 LYS A CA 1
ATOM 650 C C . LYS A 1 84 ? 14.972 -0.857 -4.261 1.00 98.00 84 LYS A C 1
ATOM 652 O O . LYS A 1 84 ? 15.242 -0.456 -3.134 1.00 98.00 84 LYS A O 1
ATOM 657 N N . HIS A 1 85 ? 13.759 -0.692 -4.795 1.00 97.81 85 HIS A N 1
ATOM 658 C CA . HIS A 1 85 ? 12.643 -0.123 -4.037 1.00 97.81 85 HIS A CA 1
ATOM 659 C C . HIS A 1 85 ? 12.332 -0.990 -2.825 1.00 97.81 85 HIS A C 1
ATOM 661 O O . HIS A 1 85 ? 12.333 -0.452 -1.722 1.00 97.81 85 HIS A O 1
ATOM 667 N N . ARG A 1 86 ? 12.152 -2.309 -3.001 1.00 98.06 86 ARG A N 1
ATOM 668 C CA . ARG A 1 86 ? 11.931 -3.244 -1.884 1.00 98.06 86 ARG A CA 1
ATOM 669 C C . ARG A 1 86 ? 12.969 -3.056 -0.776 1.00 98.06 86 ARG A C 1
ATOM 671 O O . ARG A 1 86 ? 12.589 -2.869 0.370 1.00 98.06 86 ARG A O 1
ATOM 678 N N . GLU A 1 87 ? 14.256 -3.023 -1.115 1.00 97.62 87 GLU A N 1
ATOM 679 C CA . GLU A 1 87 ? 15.331 -2.833 -0.129 1.00 97.62 87 GLU A CA 1
ATOM 680 C C . GLU A 1 87 ? 15.220 -1.523 0.663 1.00 97.62 87 GLU A C 1
ATOM 682 O O . GLU A 1 87 ? 15.522 -1.494 1.856 1.00 97.62 87 GLU A O 1
ATOM 687 N N . ILE A 1 88 ? 14.820 -0.429 0.009 1.00 97.56 88 ILE A N 1
ATOM 688 C CA . ILE A 1 88 ? 14.671 0.876 0.662 1.00 97.56 88 ILE A CA 1
ATOM 689 C C . ILE A 1 88 ? 13.413 0.888 1.528 1.00 97.56 88 ILE A C 1
ATOM 691 O O . ILE A 1 88 ? 13.488 1.243 2.703 1.00 97.56 88 ILE A O 1
ATOM 695 N N . ILE A 1 89 ? 12.267 0.475 0.984 1.00 97.25 89 ILE A N 1
ATOM 696 C CA . ILE A 1 89 ? 10.998 0.570 1.707 1.00 97.25 89 ILE A CA 1
ATOM 697 C C . ILE A 1 89 ? 10.940 -0.388 2.899 1.00 97.25 89 ILE A C 1
ATOM 699 O O . ILE A 1 89 ? 10.359 -0.034 3.918 1.00 97.25 89 ILE A O 1
ATOM 703 N N . SER A 1 90 ? 11.618 -1.541 2.841 1.00 97.19 90 SER A N 1
ATOM 704 C CA . SER A 1 90 ? 11.765 -2.437 3.996 1.00 97.19 90 SER A CA 1
ATOM 705 C C . SER A 1 90 ? 12.559 -1.798 5.141 1.00 97.19 90 SER A C 1
ATOM 707 O O . SER A 1 90 ? 12.426 -2.231 6.277 1.00 97.19 90 SER A O 1
ATOM 709 N N . LYS A 1 91 ? 13.365 -0.759 4.882 1.00 97.00 91 LYS A N 1
ATOM 710 C CA . LYS A 1 91 ? 14.019 0.037 5.937 1.00 97.00 91 LYS A CA 1
ATOM 711 C C . LYS A 1 91 ? 13.113 1.150 6.464 1.00 97.00 91 LYS A C 1
ATOM 713 O O . LYS A 1 91 ? 13.252 1.537 7.617 1.00 97.00 91 LYS A O 1
ATOM 718 N N . VAL A 1 92 ? 12.205 1.663 5.629 1.00 95.81 92 VAL A N 1
ATOM 719 C CA . VAL A 1 92 ? 11.208 2.676 6.020 1.00 95.81 92 VAL A CA 1
ATOM 720 C C . VAL A 1 92 ? 10.090 2.048 6.861 1.00 95.81 92 VAL A C 1
ATOM 722 O O . VAL A 1 92 ? 9.670 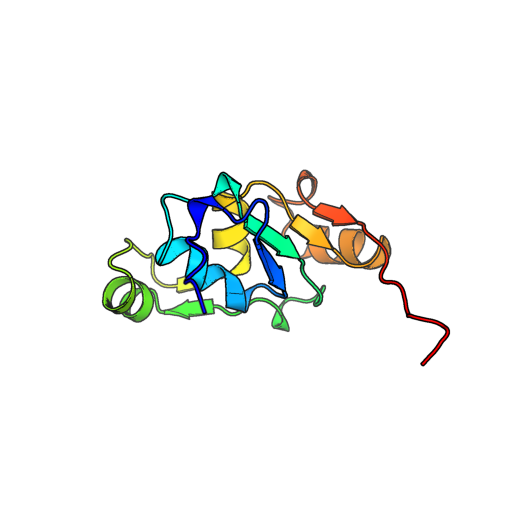2.641 7.849 1.00 95.81 92 VAL A O 1
ATOM 725 N N . PHE A 1 93 ? 9.651 0.837 6.509 1.00 96.50 93 PHE A N 1
ATOM 726 C CA . PHE A 1 93 ? 8.601 0.077 7.195 1.00 96.50 93 PHE A CA 1
ATOM 727 C C . PHE A 1 93 ? 9.102 -1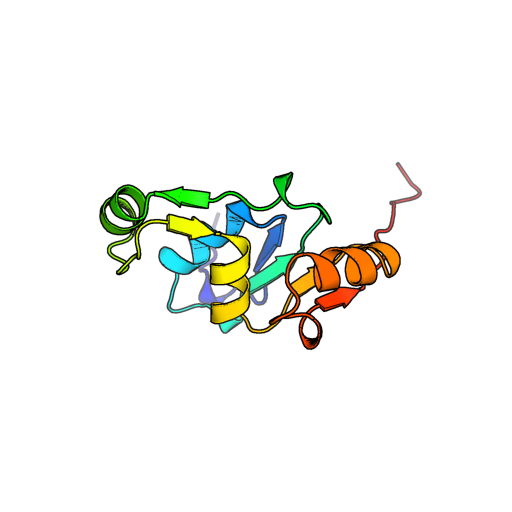.326 7.584 1.00 96.50 93 PHE A C 1
ATOM 729 O O . PHE A 1 93 ? 8.695 -2.318 6.972 1.00 96.50 93 PHE A O 1
ATOM 736 N N . PRO A 1 94 ? 9.995 -1.432 8.585 1.00 96.50 94 PRO A N 1
ATOM 737 C CA . PRO A 1 94 ? 10.637 -2.698 8.949 1.00 96.50 94 PRO A CA 1
ATOM 738 C C . PRO A 1 94 ? 9.651 -3.777 9.406 1.00 96.50 94 PRO A C 1
ATOM 740 O O . PRO A 1 94 ? 9.827 -4.939 9.062 1.00 96.50 94 PRO A O 1
ATOM 743 N N . GLU A 1 95 ? 8.572 -3.402 10.095 1.00 97.12 95 GLU A N 1
ATOM 744 C CA . GLU A 1 95 ? 7.528 -4.334 10.558 1.00 97.12 95 GLU A CA 1
ATOM 745 C C . GLU A 1 95 ? 6.774 -5.020 9.405 1.00 97.12 95 GLU A C 1
ATOM 747 O O . GLU A 1 95 ? 6.173 -6.076 9.587 1.00 97.12 95 GLU A O 1
ATOM 752 N N . PHE A 1 96 ? 6.844 -4.448 8.200 1.00 97.38 96 PHE A N 1
ATOM 753 C CA . PHE A 1 96 ? 6.172 -4.941 7.001 1.00 97.38 96 PHE A CA 1
ATOM 754 C C . PHE A 1 96 ? 7.158 -5.467 5.944 1.00 97.38 96 PHE A C 1
ATOM 756 O O . PHE A 1 96 ? 6.773 -5.669 4.793 1.00 97.38 96 PHE A O 1
ATOM 763 N N . SER A 1 97 ? 8.432 -5.700 6.286 1.00 96.81 97 SER A N 1
ATOM 764 C CA . SER A 1 97 ? 9.482 -6.041 5.308 1.00 96.81 97 SER A CA 1
ATOM 765 C C . SER A 1 97 ? 9.128 -7.224 4.398 1.00 96.81 97 SER A C 1
ATOM 767 O O . SER A 1 97 ? 9.455 -7.209 3.207 1.00 96.81 97 SER A O 1
ATOM 769 N N . GLU A 1 98 ? 8.428 -8.215 4.949 1.00 97.19 98 GLU A N 1
ATOM 770 C CA . GLU A 1 98 ? 8.113 -9.483 4.288 1.00 97.19 98 GLU A CA 1
ATOM 771 C C . GLU A 1 98 ? 6.929 -9.397 3.321 1.00 97.19 98 GLU A C 1
ATOM 773 O O . GLU A 1 98 ? 6.743 -10.286 2.487 1.00 97.19 98 GLU A O 1
ATOM 778 N N . VAL A 1 99 ? 6.133 -8.325 3.386 1.00 97.69 99 VAL A N 1
ATOM 779 C CA . VAL A 1 99 ? 4.900 -8.219 2.589 1.00 97.69 99 VAL A CA 1
ATOM 780 C C . VAL A 1 99 ? 5.103 -7.499 1.252 1.00 97.69 99 VAL A C 1
ATOM 782 O O . VAL A 1 99 ? 4.197 -7.485 0.410 1.00 97.69 99 VAL A O 1
ATOM 785 N N . PHE A 1 100 ? 6.290 -6.923 1.026 1.00 98.38 100 PHE A N 1
ATOM 786 C CA . PHE A 1 100 ? 6.639 -6.220 -0.208 1.00 98.38 100 PHE A CA 1
ATOM 787 C C . PHE A 1 100 ? 7.081 -7.184 -1.315 1.00 98.38 100 PHE A C 1
ATOM 789 O O . PHE A 1 100 ? 8.089 -7.888 -1.206 1.00 98.38 100 PHE A O 1
ATOM 796 N N . ARG A 1 101 ? 6.363 -7.164 -2.441 1.00 98.31 101 ARG A N 1
ATOM 797 C CA . ARG A 1 101 ? 6.660 -7.948 -3.645 1.00 98.31 101 ARG A CA 1
ATOM 798 C C . ARG A 1 101 ? 7.193 -7.035 -4.754 1.00 98.31 101 ARG A C 1
ATOM 800 O O . ARG A 1 101 ? 6.463 -6.153 -5.202 1.00 98.31 101 ARG A O 1
ATOM 807 N N . PRO A 1 102 ? 8.439 -7.214 -5.218 1.00 98.19 102 PRO A N 1
ATOM 808 C CA . PRO A 1 102 ? 8.993 -6.376 -6.269 1.00 98.19 102 PRO A CA 1
ATOM 809 C C . PRO A 1 102 ? 8.463 -6.817 -7.639 1.00 98.19 102 PRO A C 1
ATOM 811 O O . PRO A 1 102 ? 8.625 -7.973 -8.027 1.00 98.19 102 PRO A O 1
ATOM 814 N N . ILE A 1 103 ? 7.862 -5.891 -8.381 1.00 98.25 103 ILE A N 1
ATOM 815 C CA . ILE A 1 103 ? 7.520 -6.043 -9.799 1.00 98.25 103 ILE A CA 1
ATOM 816 C C . ILE A 1 103 ? 8.143 -4.856 -10.527 1.00 98.25 103 ILE A C 1
ATOM 818 O O . ILE A 1 103 ? 7.700 -3.725 -10.368 1.00 98.25 103 ILE A O 1
ATOM 822 N N . THR A 1 104 ? 9.204 -5.102 -11.294 1.00 98.12 104 THR A N 1
ATOM 823 C CA . THR A 1 104 ? 9.930 -4.036 -11.993 1.00 98.12 104 THR A CA 1
ATOM 824 C C . THR A 1 104 ? 9.042 -3.373 -13.044 1.00 98.12 104 THR A C 1
ATOM 826 O O . THR A 1 104 ? 8.477 -4.063 -13.892 1.00 98.12 104 THR A O 1
ATOM 829 N N . ASN A 1 105 ? 8.942 -2.040 -13.006 1.00 97.06 105 ASN A N 1
ATOM 830 C CA . ASN A 1 105 ? 8.183 -1.278 -14.000 1.00 97.06 105 ASN A CA 1
ATOM 831 C C . ASN A 1 105 ? 8.662 -1.558 -15.433 1.00 97.06 105 ASN A C 1
ATOM 833 O O . ASN A 1 105 ? 9.856 -1.716 -15.694 1.00 97.06 105 ASN A O 1
ATOM 837 N N . GLY A 1 106 ? 7.713 -1.553 -16.367 1.00 95.94 106 GLY A N 1
ATOM 838 C CA . GLY A 1 106 ? 7.962 -1.660 -17.801 1.00 95.94 106 GLY A CA 1
ATOM 839 C C . GLY A 1 106 ? 7.523 -0.404 -18.547 1.00 95.94 106 GLY A C 1
ATOM 840 O O . GLY A 1 106 ? 6.743 0.401 -18.041 1.00 95.94 106 GLY A O 1
ATOM 841 N N . ILE A 1 107 ? 8.010 -0.258 -19.776 1.00 96.38 107 ILE A N 1
ATOM 842 C CA . ILE A 1 107 ? 7.554 0.764 -20.722 1.00 96.38 107 ILE A CA 1
ATOM 843 C C . ILE A 1 107 ? 6.956 0.094 -21.957 1.00 96.38 107 ILE A C 1
ATOM 845 O O . ILE A 1 107 ? 7.362 -1.003 -22.343 1.00 96.38 107 ILE A O 1
ATOM 849 N N . TYR A 1 108 ? 6.008 0.766 -22.603 1.00 95.94 108 TYR A N 1
ATOM 850 C CA . TYR A 1 108 ? 5.483 0.330 -23.891 1.00 95.94 108 TYR A CA 1
ATOM 851 C C . TYR A 1 108 ? 6.373 0.849 -25.026 1.00 95.94 108 TYR A C 1
ATOM 853 O O . TYR A 1 108 ? 6.613 2.049 -25.129 1.00 95.94 108 TYR A O 1
ATOM 861 N N . LEU A 1 109 ? 6.873 -0.053 -25.875 1.00 96.19 109 LEU A N 1
ATOM 862 C CA . LEU A 1 109 ? 7.861 0.291 -26.906 1.00 96.19 109 LEU A CA 1
ATOM 863 C C . LEU A 1 109 ? 7.257 0.949 -28.154 1.00 96.19 109 LEU A C 1
ATOM 865 O O . LEU A 1 109 ? 7.974 1.617 -28.891 1.00 96.19 109 LEU A O 1
ATOM 869 N N . ARG A 1 110 ? 5.957 0.768 -28.413 1.00 93.31 110 ARG A N 1
ATOM 870 C CA . ARG A 1 110 ? 5.281 1.299 -29.612 1.00 93.31 110 ARG A CA 1
ATOM 871 C C . ARG A 1 110 ? 4.509 2.578 -29.281 1.00 93.31 110 ARG A C 1
ATOM 873 O O . ARG A 1 110 ? 3.289 2.609 -29.408 1.00 93.31 110 ARG A O 1
ATOM 880 N N . ARG A 1 111 ? 5.227 3.563 -28.751 1.00 71.25 111 ARG A N 1
ATOM 881 C CA . ARG A 1 111 ? 4.669 4.836 -28.291 1.00 71.25 111 ARG A CA 1
ATOM 882 C C . ARG A 1 111 ? 4.021 5.640 -29.415 1.00 71.25 111 ARG A C 1
ATOM 884 O O . ARG A 1 111 ? 4.577 5.622 -30.533 1.00 71.25 111 ARG A O 1
#